Protein AF-A0A0P6XSU0-F1 (afdb_monomer_lite)

Foldseek 3Di:
DFWEWEKEFEQEQFKWQWKWQLPDDPPTDIDTPGIAGHGGMGGIDTHHLDDPRRQWIWIATPVGDIDTDDDDPDPDPPDSPDGRAYKYWYWYADVNHTDTDIDGDD

Secondary structure (DSSP, 8-state):
---EEEEEEE-SSS-EEEEEES-SSTT---EEEEEE-TT-BPPPEEE-S--GGGG-EEEEETTS-EEE-----SS-TTS--S-SEEEEEEEEEETTEEEEEEEEE-

Sequence (106 aa):
MDKVHIRIRNDSDIDIENFWLGAGGVGQETTPYGAISSGHITEYQAHAPVLANYRKMNFVTVDGKQYLDVIYPEKYVGTPELAPGYYTFSYALVNDKPVLTLTKDK

Structure (mmCIF, N/CA/C/O backbone):
data_AF-A0A0P6XSU0-F1
#
_entry.id   AF-A0A0P6XSU0-F1
#
loop_
_atom_site.group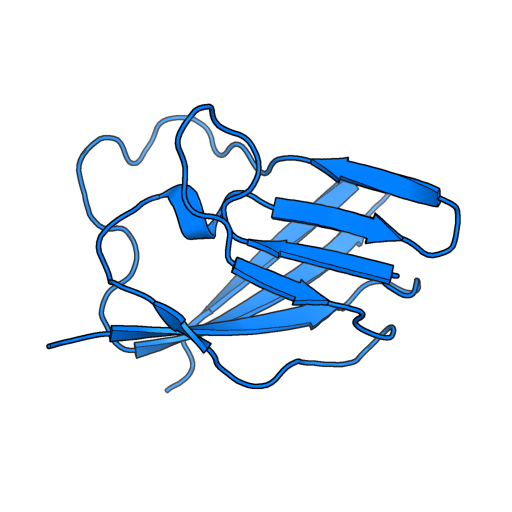_PDB
_atom_site.id
_atom_site.type_symbol
_atom_site.label_atom_id
_atom_site.label_alt_id
_atom_site.label_comp_id
_atom_site.label_asym_id
_atom_site.label_entity_id
_atom_site.label_seq_id
_atom_site.pdbx_PDB_ins_code
_atom_site.Cartn_x
_atom_site.Cartn_y
_atom_site.Cartn_z
_atom_site.occupancy
_atom_site.B_iso_or_equiv
_atom_site.auth_seq_id
_atom_site.auth_comp_id
_atom_site.auth_asym_id
_atom_site.auth_atom_id
_atom_site.pdbx_PDB_model_num
ATOM 1 N N . MET A 1 1 ? 11.869 3.380 -20.689 1.00 54.53 1 MET A N 1
ATOM 2 C CA . MET A 1 1 ? 12.427 2.875 -19.418 1.00 54.53 1 MET A CA 1
ATOM 3 C C . MET A 1 1 ? 11.365 2.022 -18.785 1.00 54.53 1 MET A C 1
ATOM 5 O O . MET A 1 1 ? 10.238 2.493 -18.680 1.00 54.53 1 MET A O 1
ATOM 9 N N . ASP A 1 2 ? 11.716 0.810 -18.391 1.00 80.12 2 ASP A N 1
ATOM 10 C CA . ASP A 1 2 ? 10.748 -0.104 -17.813 1.00 80.12 2 ASP A CA 1
ATOM 11 C C . ASP A 1 2 ? 10.410 0.338 -16.380 1.00 80.12 2 ASP A C 1
ATOM 13 O O . ASP A 1 2 ? 11.302 0.666 -15.593 1.00 80.12 2 ASP A O 1
ATOM 17 N N . LYS A 1 3 ? 9.117 0.453 -16.069 1.00 85.69 3 LYS A N 1
ATOM 18 C CA . LYS A 1 3 ? 8.599 1.014 -14.812 1.00 85.69 3 LYS A CA 1
ATOM 19 C C . LYS A 1 3 ? 7.833 -0.045 -14.029 1.00 85.69 3 LYS A C 1
ATOM 21 O O . LYS A 1 3 ? 7.274 -0.978 -14.604 1.00 85.69 3 LYS A O 1
ATOM 26 N N . VAL A 1 4 ? 7.790 0.138 -12.715 1.00 87.31 4 VAL A N 1
ATOM 27 C CA . VAL A 1 4 ? 6.901 -0.608 -11.823 1.00 87.31 4 VAL A CA 1
ATOM 28 C C . VAL A 1 4 ? 5.727 0.305 -11.501 1.00 87.31 4 VAL A C 1
ATOM 30 O O . VAL A 1 4 ? 5.915 1.399 -10.980 1.00 87.31 4 VAL A O 1
ATOM 33 N N . HIS A 1 5 ? 4.520 -0.114 -11.840 1.00 91.12 5 HIS A N 1
ATOM 34 C CA . HIS A 1 5 ? 3.292 0.614 -11.562 1.00 91.12 5 HIS A CA 1
ATOM 35 C C . HIS A 1 5 ? 2.663 0.022 -10.309 1.00 91.12 5 HIS A C 1
ATOM 37 O O . HIS A 1 5 ? 2.308 -1.152 -10.299 1.00 91.12 5 HIS A O 1
ATOM 43 N N . ILE A 1 6 ? 2.546 0.816 -9.250 1.00 90.50 6 ILE A N 1
ATOM 44 C CA . ILE A 1 6 ? 2.055 0.355 -7.948 1.00 90.50 6 ILE A CA 1
ATOM 45 C C . ILE A 1 6 ? 0.764 1.089 -7.618 1.00 90.50 6 ILE A C 1
ATOM 47 O O . ILE A 1 6 ? 0.674 2.299 -7.805 1.00 90.50 6 ILE A O 1
ATOM 51 N N . ARG A 1 7 ? -0.222 0.352 -7.113 1.00 94.06 7 ARG A N 1
ATOM 52 C CA . ARG A 1 7 ? -1.401 0.895 -6.435 1.00 94.06 7 ARG A CA 1
ATOM 53 C C . ARG A 1 7 ? -1.579 0.233 -5.079 1.00 94.06 7 ARG A C 1
ATOM 55 O O . ARG A 1 7 ? -1.138 -0.902 -4.874 1.00 94.06 7 ARG A O 1
ATOM 62 N N . ILE A 1 8 ? -2.239 0.939 -4.173 1.00 93.94 8 ILE A N 1
ATOM 63 C CA . ILE A 1 8 ? -2.458 0.505 -2.797 1.00 93.94 8 ILE A CA 1
ATOM 64 C C . ILE A 1 8 ? -3.929 0.149 -2.629 1.00 93.94 8 ILE A C 1
ATOM 66 O O . ILE A 1 8 ? -4.798 0.921 -3.026 1.00 93.94 8 ILE A O 1
ATOM 70 N N . ARG A 1 9 ? -4.212 -1.013 -2.045 1.00 95.94 9 ARG A N 1
ATOM 71 C CA . ARG A 1 9 ? -5.557 -1.431 -1.648 1.00 95.94 9 ARG A CA 1
ATOM 72 C C . ARG A 1 9 ? -5.630 -1.504 -0.128 1.00 95.94 9 ARG A C 1
ATOM 74 O O . ARG A 1 9 ? -4.799 -2.166 0.490 1.00 95.94 9 ARG A O 1
ATOM 81 N N . ASN A 1 10 ? -6.615 -0.834 0.458 1.00 96.69 10 ASN A N 1
ATOM 82 C CA . ASN A 1 10 ? -6.914 -0.934 1.879 1.00 96.69 10 ASN A CA 1
ATOM 83 C C . ASN A 1 10 ? -7.935 -2.059 2.097 1.00 96.69 10 ASN A C 1
ATOM 85 O O . ASN A 1 10 ? -9.131 -1.869 1.906 1.00 96.69 10 ASN A O 1
ATOM 89 N N . ASP A 1 11 ? -7.447 -3.237 2.470 1.00 95.25 11 ASP A N 1
ATOM 90 C CA . ASP A 1 11 ? -8.248 -4.411 2.834 1.00 95.25 11 ASP A CA 1
ATOM 91 C C . ASP A 1 11 ? -8.528 -4.482 4.346 1.00 95.25 11 ASP A C 1
ATOM 93 O O . ASP A 1 11 ? -9.020 -5.496 4.837 1.00 95.25 11 ASP A O 1
ATOM 97 N N . SER A 1 12 ? -8.194 -3.435 5.106 1.00 92.81 12 SER A N 1
ATOM 98 C CA . SER A 1 12 ? -8.575 -3.324 6.514 1.00 92.81 12 SER A CA 1
ATOM 99 C C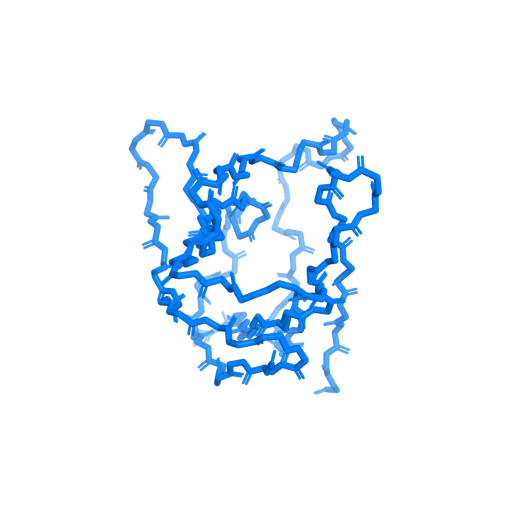 . SER A 1 12 ? -9.971 -2.717 6.671 1.00 92.81 12 SER A C 1
ATOM 101 O O . SER A 1 12 ? -10.451 -2.000 5.793 1.00 92.81 12 SER A O 1
ATOM 103 N N . ASP A 1 13 ? -10.596 -2.953 7.824 1.00 95.12 13 ASP A N 1
ATOM 104 C CA . ASP A 1 13 ? -11.909 -2.390 8.180 1.00 95.12 13 ASP A CA 1
ATOM 105 C C . ASP A 1 13 ? -11.828 -0.935 8.690 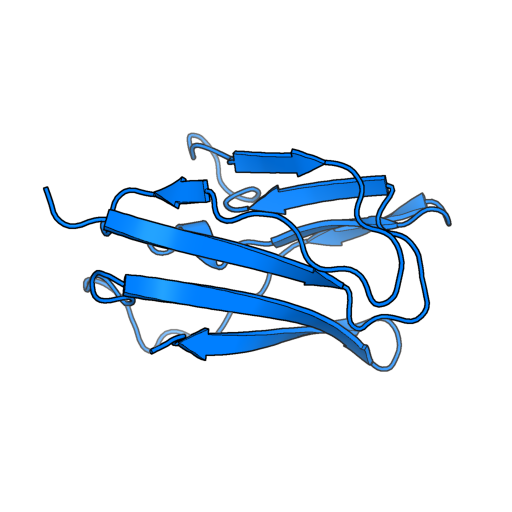1.00 95.12 13 ASP A C 1
ATOM 107 O O . ASP A 1 13 ? -12.805 -0.398 9.210 1.00 95.12 13 ASP A O 1
ATOM 111 N N . ILE A 1 14 ? -10.660 -0.290 8.581 1.00 95.62 14 ILE A N 1
ATOM 112 C CA . ILE A 1 14 ? -10.418 1.078 9.045 1.00 95.62 14 ILE A CA 1
ATOM 113 C C . ILE A 1 14 ? -9.895 1.954 7.909 1.00 95.62 14 ILE A C 1
ATOM 115 O O . ILE A 1 14 ? -9.117 1.518 7.059 1.00 95.62 14 ILE A O 1
ATOM 119 N N . ASP A 1 15 ? -10.314 3.214 7.899 1.00 97.38 15 ASP A N 1
ATOM 120 C CA . ASP A 1 15 ? -9.813 4.194 6.945 1.00 97.38 15 ASP A CA 1
ATOM 121 C C . ASP A 1 15 ? -8.352 4.553 7.240 1.00 97.38 15 ASP A C 1
ATOM 123 O O . ASP A 1 15 ? -7.940 4.748 8.390 1.00 97.38 15 ASP A O 1
ATOM 127 N N . ILE A 1 16 ? -7.574 4.684 6.169 1.00 96.25 16 ILE A N 1
ATOM 128 C CA . ILE A 1 16 ? -6.216 5.215 6.209 1.00 96.25 16 ILE A CA 1
ATOM 129 C C . ILE A 1 16 ? -6.304 6.712 5.926 1.00 96.25 16 ILE A C 1
ATOM 131 O O . ILE A 1 16 ? -6.767 7.119 4.863 1.00 96.25 16 ILE A O 1
ATOM 135 N N . GLU A 1 17 ? -5.842 7.531 6.864 1.00 96.19 17 GLU A N 1
ATOM 136 C CA . GLU A 1 17 ? -5.795 8.985 6.720 1.00 96.19 17 GLU A CA 1
ATOM 137 C C . GLU A 1 17 ? -4.620 9.410 5.833 1.00 96.19 17 GLU A C 1
ATOM 139 O O . GLU A 1 17 ? -4.756 10.285 4.982 1.00 96.19 17 GLU A O 1
ATOM 144 N N . ASN A 1 18 ? -3.464 8.761 5.998 1.00 92.75 18 ASN A N 1
ATOM 145 C CA . ASN A 1 18 ? -2.288 9.028 5.183 1.00 92.75 18 ASN A CA 1
ATOM 146 C C . ASN A 1 18 ? -1.478 7.758 4.937 1.00 92.75 18 ASN A C 1
ATOM 148 O O . ASN A 1 18 ? -1.111 7.069 5.886 1.00 92.75 18 ASN A O 1
ATOM 152 N N . PHE A 1 19 ? -1.140 7.499 3.674 1.00 91.69 19 PHE A N 1
ATOM 153 C CA . PHE A 1 19 ? -0.265 6.407 3.263 1.00 91.69 19 PHE A CA 1
ATOM 154 C C . PHE A 1 19 ? 0.977 6.928 2.530 1.00 91.69 19 PHE A C 1
ATOM 156 O O . PHE A 1 19 ? 0.872 7.697 1.567 1.00 91.69 19 PHE A O 1
ATOM 163 N N . TRP A 1 20 ? 2.150 6.430 2.926 1.00 88.50 20 TRP A N 1
ATOM 164 C CA . TRP A 1 20 ? 3.424 6.652 2.248 1.00 88.50 20 TRP A CA 1
ATOM 165 C C . TRP A 1 20 ? 4.140 5.334 1.963 1.00 88.50 20 TRP A C 1
ATOM 167 O O . TRP A 1 20 ? 4.440 4.546 2.863 1.00 88.50 20 TRP A O 1
ATOM 177 N N . LEU A 1 21 ? 4.485 5.142 0.693 1.00 85.25 21 LEU A N 1
ATOM 178 C CA . LEU A 1 21 ? 5.329 4.050 0.225 1.00 85.25 21 LEU A CA 1
ATOM 179 C C . LEU A 1 21 ? 6.800 4.474 0.319 1.00 85.25 21 LEU A C 1
ATOM 181 O O . LEU A 1 21 ? 7.132 5.599 -0.050 1.00 85.25 21 LEU A O 1
ATOM 185 N N . GLY A 1 22 ? 7.696 3.613 0.799 1.00 76.94 22 GLY A N 1
ATOM 186 C CA . GLY A 1 22 ? 9.124 3.954 0.913 1.00 76.94 22 GLY A CA 1
ATOM 187 C C . GLY A 1 22 ? 9.537 4.688 2.181 1.00 76.94 22 GLY A C 1
ATOM 188 O O . GLY A 1 22 ? 10.728 4.909 2.389 1.00 76.94 22 GLY A O 1
ATOM 189 N N . ALA A 1 23 ? 8.595 5.034 3.058 1.00 67.12 23 ALA A N 1
ATOM 190 C CA . ALA A 1 23 ? 8.888 5.756 4.291 1.00 67.12 23 ALA A CA 1
ATOM 191 C C . ALA A 1 23 ? 9.434 4.822 5.385 1.00 67.12 23 ALA A C 1
ATOM 193 O O . ALA A 1 23 ? 8.826 3.804 5.697 1.00 67.12 23 ALA A O 1
ATOM 194 N N . GLY A 1 24 ? 10.586 5.179 5.971 1.00 54.41 24 GLY A N 1
ATOM 195 C CA . GLY A 1 24 ? 11.227 4.410 7.052 1.00 54.41 24 GLY A CA 1
ATOM 196 C C . GLY A 1 24 ? 12.751 4.258 6.942 1.00 54.41 24 GLY A C 1
ATOM 197 O O . GLY A 1 24 ? 13.315 3.296 7.455 1.00 54.41 24 GLY A O 1
ATOM 198 N N . GLY A 1 25 ? 13.456 5.136 6.220 1.00 50.09 25 GLY A N 1
ATOM 199 C CA . GLY A 1 25 ? 14.924 5.168 6.184 1.00 50.09 25 GLY A CA 1
ATOM 200 C C . GLY A 1 25 ? 15.456 6.580 5.943 1.00 50.09 25 GLY A C 1
ATOM 201 O O . GLY A 1 25 ? 14.828 7.363 5.234 1.00 50.09 25 GLY A O 1
ATOM 202 N N . VAL A 1 26 ? 16.606 6.913 6.535 1.00 44.16 26 VAL A N 1
ATOM 203 C CA . VAL A 1 26 ? 17.276 8.209 6.330 1.00 44.16 26 VAL A CA 1
ATOM 204 C C . VAL A 1 26 ? 17.668 8.354 4.854 1.00 44.16 26 VAL A C 1
ATOM 206 O O . VAL A 1 26 ? 18.319 7.470 4.303 1.00 44.16 26 VAL A O 1
ATOM 209 N N . GLY A 1 27 ? 17.268 9.461 4.217 1.00 52.06 27 GLY A N 1
ATOM 210 C CA . GLY A 1 27 ? 17.637 9.792 2.833 1.00 52.06 27 GLY A CA 1
ATOM 211 C C . GLY A 1 27 ? 16.858 9.059 1.731 1.00 52.06 27 GLY A C 1
ATOM 212 O O . GLY A 1 27 ? 17.304 9.068 0.588 1.00 52.06 27 GLY A O 1
ATOM 213 N N . GLN A 1 28 ? 15.729 8.411 2.045 1.00 57.22 28 GLN A N 1
ATOM 214 C CA . GLN A 1 28 ? 14.934 7.663 1.061 1.00 57.22 28 GLN A CA 1
ATOM 215 C C . GLN A 1 28 ? 13.756 8.486 0.521 1.00 57.22 28 GLN A C 1
ATOM 217 O O . GLN A 1 28 ? 13.032 9.118 1.290 1.00 57.22 28 GLN A O 1
ATOM 222 N N . GLU A 1 29 ? 13.555 8.453 -0.801 1.00 66.50 29 GLU A N 1
ATOM 223 C CA . GLU A 1 29 ? 12.364 9.016 -1.445 1.00 66.50 29 GLU A CA 1
ATOM 224 C C . GLU A 1 29 ? 11.115 8.250 -0.994 1.00 66.50 29 GLU A C 1
ATOM 226 O O . GLU A 1 29 ? 11.068 7.018 -1.055 1.00 66.50 29 GLU A O 1
ATOM 231 N N . THR A 1 30 ? 10.108 8.992 -0.539 1.00 78.44 30 THR A N 1
ATOM 232 C CA . THR A 1 30 ? 8.797 8.460 -0.170 1.00 78.44 30 THR A CA 1
ATOM 233 C C . THR A 1 30 ? 7.774 8.890 -1.208 1.00 78.44 30 THR A C 1
ATOM 235 O O . THR A 1 30 ? 7.841 9.996 -1.747 1.00 78.44 30 THR A O 1
ATOM 238 N N . THR A 1 31 ? 6.814 8.019 -1.503 1.00 85.50 31 THR A N 1
ATOM 239 C CA . THR A 1 31 ? 5.713 8.349 -2.407 1.00 85.50 31 THR A CA 1
ATOM 240 C C . THR A 1 31 ? 4.405 8.422 -1.632 1.00 85.50 31 THR A C 1
ATOM 242 O O . THR A 1 31 ? 3.978 7.403 -1.077 1.00 85.50 31 THR A O 1
ATOM 245 N N . PRO A 1 32 ? 3.755 9.598 -1.575 1.00 89.62 32 PRO A N 1
ATOM 246 C CA . PRO A 1 32 ? 2.455 9.729 -0.941 1.00 89.62 32 PRO A CA 1
ATOM 247 C C . PRO A 1 32 ? 1.354 9.125 -1.824 1.00 89.62 32 PRO A C 1
ATOM 249 O O . PRO A 1 32 ? 1.258 9.413 -3.018 1.00 89.62 32 PRO A O 1
ATOM 252 N N . TYR A 1 33 ? 0.489 8.326 -1.205 1.00 91.75 33 TYR A N 1
ATOM 253 C CA . TYR A 1 33 ? -0.794 7.899 -1.775 1.00 91.75 33 TYR A CA 1
ATOM 254 C C . TYR A 1 33 ? -1.983 8.609 -1.114 1.00 91.75 33 TYR A C 1
ATOM 256 O O . TYR A 1 33 ? -3.071 8.613 -1.680 1.00 91.75 33 TYR A O 1
ATOM 264 N N . GLY A 1 34 ? -1.763 9.265 0.031 1.00 92.06 34 GLY A N 1
ATOM 265 C CA . GLY A 1 34 ? -2.789 10.035 0.733 1.00 92.06 34 GLY A CA 1
ATOM 266 C C . GLY A 1 34 ? -3.785 9.147 1.475 1.00 92.06 34 GLY A C 1
ATOM 267 O O . GLY A 1 34 ? -3.420 8.064 1.939 1.00 92.06 34 GLY A O 1
ATOM 268 N N . ALA A 1 35 ? -5.015 9.637 1.610 1.00 95.81 35 ALA A N 1
ATOM 269 C CA . ALA A 1 35 ? -6.093 8.928 2.284 1.00 95.81 35 ALA A CA 1
ATOM 270 C C . ALA A 1 35 ? -6.646 7.785 1.420 1.00 95.81 35 ALA A C 1
ATOM 272 O O . ALA A 1 35 ? -6.800 7.928 0.205 1.00 95.81 35 ALA A O 1
ATOM 273 N N . ILE A 1 36 ? -6.968 6.658 2.054 1.00 97.31 36 ILE A N 1
ATOM 274 C CA . ILE A 1 36 ? -7.517 5.467 1.399 1.00 97.31 36 ILE A CA 1
ATOM 275 C C . ILE A 1 36 ? -8.613 4.884 2.292 1.00 97.31 36 ILE A C 1
ATOM 277 O O . ILE A 1 36 ? -8.331 4.295 3.339 1.00 97.31 36 ILE A O 1
ATOM 281 N N . SER A 1 37 ? -9.869 5.025 1.872 1.00 98.06 37 SER A N 1
ATOM 282 C CA . SER A 1 37 ? -11.006 4.441 2.587 1.00 98.06 37 SER A CA 1
ATOM 283 C C . SER A 1 37 ? -10.910 2.917 2.670 1.00 98.06 37 SER A C 1
ATOM 285 O O . SER A 1 37 ? -10.339 2.267 1.790 1.00 98.06 37 SER A O 1
ATOM 287 N N . SER A 1 38 ? -11.500 2.336 3.710 1.00 97.00 38 SER A N 1
ATOM 288 C CA . SER A 1 38 ? -11.652 0.888 3.844 1.00 97.00 38 SER A CA 1
ATOM 289 C C . SER A 1 38 ? -12.297 0.289 2.585 1.00 97.00 38 SER A C 1
ATOM 291 O O . SER A 1 38 ? -13.213 0.864 1.982 1.00 97.00 38 SER A O 1
ATOM 293 N N . GLY A 1 39 ? -11.752 -0.835 2.119 1.00 96.88 39 GLY A N 1
ATOM 294 C CA . GLY A 1 39 ? -12.179 -1.538 0.910 1.00 96.88 39 GLY A CA 1
ATOM 295 C C . GLY A 1 39 ? -11.806 -0.862 -0.416 1.00 96.88 39 GLY A C 1
ATOM 296 O O . GLY A 1 39 ? -12.108 -1.419 -1.474 1.00 96.88 39 GLY A O 1
ATOM 297 N N . HIS A 1 40 ? -11.163 0.312 -0.401 1.00 97.94 40 HIS A N 1
ATOM 298 C CA . HIS A 1 40 ? -10.823 1.052 -1.617 1.00 97.94 40 HIS A CA 1
ATOM 299 C C . HIS A 1 40 ? -9.410 0.758 -2.122 1.00 97.94 40 HIS A C 1
ATOM 301 O O . HIS A 1 40 ? -8.521 0.307 -1.396 1.00 97.94 40 HIS A O 1
ATOM 307 N N . ILE A 1 41 ? -9.213 1.037 -3.410 1.00 97.38 41 ILE A N 1
ATOM 308 C CA . ILE A 1 41 ? -7.944 0.898 -4.116 1.00 97.38 41 ILE A CA 1
ATOM 309 C C . ILE A 1 41 ? -7.595 2.213 -4.807 1.00 97.38 41 ILE A C 1
ATOM 311 O O . ILE A 1 41 ? -8.470 2.880 -5.357 1.00 97.38 41 ILE A O 1
ATOM 315 N N . THR A 1 42 ? -6.324 2.597 -4.765 1.00 97.31 42 THR A N 1
ATOM 316 C CA . THR A 1 42 ? -5.840 3.810 -5.426 1.00 97.31 42 THR A CA 1
ATOM 317 C C . THR A 1 42 ? -5.624 3.589 -6.921 1.00 97.31 42 THR A C 1
ATOM 319 O O . THR A 1 42 ? -5.551 2.459 -7.412 1.00 97.31 42 THR A O 1
ATOM 322 N N . GLU A 1 43 ? -5.404 4.687 -7.637 1.00 96.62 43 GLU A N 1
ATOM 323 C CA . GLU A 1 43 ? -4.812 4.644 -8.971 1.00 96.62 43 GLU A CA 1
ATOM 324 C C . GLU A 1 43 ? -3.356 4.157 -8.927 1.00 96.62 43 GLU A C 1
ATOM 326 O O . GLU A 1 43 ? -2.687 4.202 -7.885 1.00 96.62 43 GLU A O 1
ATOM 331 N N . TYR A 1 44 ? -2.858 3.699 -10.078 1.00 94.75 44 TYR A N 1
ATOM 332 C CA . TYR A 1 44 ? -1.451 3.346 -10.233 1.00 94.75 44 TYR A CA 1
ATOM 333 C C . TYR A 1 44 ? -0.561 4.587 -10.257 1.00 94.75 44 TYR A C 1
ATOM 335 O O . TYR A 1 44 ? -0.818 5.546 -10.983 1.00 94.75 44 TYR A O 1
ATOM 343 N N . GLN A 1 45 ? 0.571 4.501 -9.569 1.00 91.81 45 GLN A N 1
ATOM 344 C CA . GLN A 1 45 ? 1.678 5.439 -9.693 1.00 91.81 45 GLN A CA 1
ATOM 345 C C . GLN A 1 45 ? 2.910 4.722 -10.250 1.00 91.81 45 GLN A C 1
ATOM 347 O O . GLN A 1 45 ? 3.149 3.553 -9.947 1.00 91.81 45 GLN A O 1
ATOM 352 N N . ALA A 1 46 ? 3.679 5.403 -11.101 1.00 89.38 46 ALA A N 1
ATOM 353 C CA . ALA A 1 46 ? 4.853 4.831 -11.750 1.00 89.38 46 ALA A CA 1
ATOM 354 C C . ALA A 1 46 ? 6.119 5.064 -10.919 1.00 89.38 46 ALA A C 1
ATOM 356 O O . ALA A 1 46 ? 6.488 6.197 -10.621 1.00 89.38 46 ALA A O 1
ATOM 357 N N . HIS A 1 47 ? 6.838 3.983 -10.649 1.00 83.81 47 HIS A N 1
ATOM 358 C CA . HIS A 1 47 ? 8.059 3.950 -9.857 1.00 83.81 47 HIS A CA 1
ATOM 359 C C . HIS A 1 47 ? 9.221 3.441 -10.700 1.00 83.81 47 HIS A C 1
ATOM 361 O O . HIS A 1 47 ? 9.051 2.693 -11.670 1.00 83.81 47 HIS A O 1
ATOM 367 N N . ALA A 1 48 ? 10.434 3.859 -10.348 1.00 78.88 48 ALA A N 1
ATOM 368 C CA . ALA A 1 48 ? 11.626 3.226 -10.897 1.00 78.88 48 ALA A CA 1
ATOM 369 C C . ALA A 1 48 ? 11.672 1.743 -10.445 1.00 78.88 48 ALA A C 1
ATOM 371 O O . ALA A 1 48 ? 11.115 1.419 -9.410 1.00 78.88 48 ALA A O 1
ATOM 372 N N . PRO A 1 49 ? 12.294 0.812 -11.178 1.00 69.88 49 PRO A N 1
ATOM 373 C CA . PRO A 1 49 ? 12.387 -0.595 -10.759 1.00 69.88 49 PRO A CA 1
ATOM 374 C C . PRO A 1 49 ? 13.529 -0.864 -9.756 1.00 69.88 49 PRO A C 1
ATOM 376 O O . PRO A 1 49 ? 13.998 -1.991 -9.642 1.00 69.88 49 PRO A O 1
ATOM 379 N N . VAL A 1 50 ? 14.055 0.163 -9.078 1.00 64.31 50 VAL A N 1
ATOM 380 C CA . VAL A 1 50 ? 15.457 0.145 -8.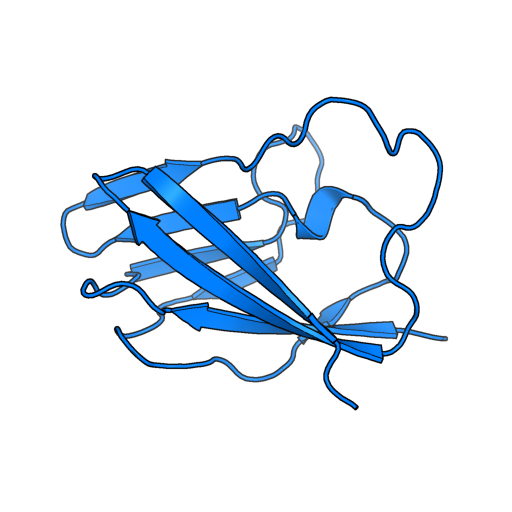615 1.00 64.31 50 VAL A CA 1
ATOM 381 C C . VAL A 1 50 ? 15.623 -0.112 -7.113 1.00 64.31 50 VAL A C 1
ATOM 383 O O . VAL A 1 50 ? 16.741 -0.385 -6.691 1.00 64.31 50 VAL A O 1
ATOM 386 N N . LEU A 1 51 ? 14.584 -0.056 -6.270 1.00 57.03 51 LEU A N 1
ATOM 387 C CA . LEU A 1 51 ? 14.815 -0.056 -4.816 1.00 57.03 51 LEU A CA 1
ATOM 388 C C . LEU A 1 51 ? 13.807 -0.876 -4.005 1.00 57.03 51 LEU A C 1
ATOM 390 O O . LEU A 1 51 ? 12.599 -0.719 -4.129 1.00 57.03 51 LEU A O 1
ATOM 394 N N . ALA A 1 52 ? 14.328 -1.657 -3.053 1.00 56.12 52 ALA A N 1
ATOM 395 C CA . ALA A 1 52 ? 13.592 -2.352 -1.988 1.00 56.12 52 ALA A CA 1
ATOM 396 C C . ALA A 1 52 ? 12.648 -1.441 -1.163 1.00 56.12 52 ALA A C 1
ATOM 398 O O . ALA A 1 52 ? 11.829 -1.921 -0.380 1.00 56.12 52 ALA A O 1
ATOM 399 N N . ASN A 1 53 ? 12.740 -0.123 -1.359 1.00 62.53 53 ASN A N 1
ATOM 400 C CA . ASN A 1 53 ? 11.970 0.899 -0.666 1.00 62.53 53 ASN A CA 1
ATOM 401 C C . ASN A 1 53 ? 10.461 0.760 -0.899 1.00 62.53 53 ASN A C 1
ATOM 403 O O . ASN A 1 53 ? 9.715 1.031 0.031 1.00 62.53 53 ASN A O 1
ATOM 407 N N . TYR A 1 54 ? 9.981 0.256 -2.049 1.00 64.19 54 TYR A N 1
ATOM 408 C CA . TYR A 1 54 ? 8.529 0.107 -2.271 1.00 64.19 54 TYR A CA 1
ATOM 409 C C . TYR A 1 54 ? 7.837 -0.774 -1.220 1.00 64.19 54 TYR A C 1
ATOM 411 O O . TYR A 1 54 ? 6.624 -0.749 -1.114 1.00 64.19 54 TYR A O 1
ATOM 419 N N . ARG A 1 55 ? 8.574 -1.575 -0.444 1.00 65.19 55 ARG A N 1
ATOM 420 C CA . ARG A 1 55 ? 7.996 -2.456 0.581 1.00 65.19 55 ARG A CA 1
ATOM 421 C C . ARG A 1 55 ? 7.952 -1.842 1.968 1.00 65.19 55 ARG A C 1
ATOM 423 O O . ARG A 1 55 ? 7.275 -2.381 2.839 1.00 65.19 55 ARG A O 1
ATOM 430 N N . LYS A 1 56 ? 8.631 -0.712 2.172 1.00 75.06 56 LYS A N 1
ATOM 431 C CA . LYS A 1 56 ? 8.463 0.056 3.398 1.00 75.06 56 LYS A CA 1
ATOM 432 C C . LYS A 1 56 ? 7.108 0.730 3.359 1.00 75.06 56 LYS A C 1
ATOM 434 O O . LYS A 1 56 ? 6.770 1.447 2.418 1.00 75.06 56 LYS A O 1
ATOM 439 N N . MET A 1 57 ? 6.352 0.465 4.400 1.00 78.50 57 MET A N 1
ATOM 440 C CA . MET A 1 57 ? 5.009 0.956 4.590 1.00 78.50 57 MET A CA 1
ATOM 441 C C . MET A 1 57 ? 5.032 1.924 5.761 1.00 78.50 57 MET A C 1
ATOM 443 O O . MET A 1 57 ? 5.593 1.626 6.814 1.00 78.50 57 MET A O 1
ATOM 447 N N . ASN A 1 58 ? 4.396 3.068 5.567 1.00 87.12 58 ASN A N 1
ATOM 448 C CA . ASN A 1 58 ? 4.038 3.977 6.636 1.00 87.12 58 ASN A CA 1
ATOM 449 C C . ASN A 1 58 ? 2.604 4.413 6.384 1.00 87.12 58 ASN A C 1
ATOM 451 O O . ASN A 1 58 ? 2.341 5.052 5.364 1.00 87.12 58 ASN A O 1
ATOM 455 N N . PHE A 1 59 ? 1.690 4.073 7.282 1.00 89.69 59 PHE A N 1
ATOM 456 C CA . PHE A 1 59 ? 0.351 4.629 7.217 1.00 89.69 59 PHE A CA 1
ATOM 457 C C . PHE A 1 59 ? -0.201 4.980 8.587 1.00 89.69 59 PHE A C 1
ATOM 459 O O . PHE A 1 59 ? 0.120 4.346 9.590 1.00 89.69 59 PHE A O 1
ATOM 466 N N . VAL A 1 60 ? -1.029 6.017 8.603 1.00 93.31 60 VAL A N 1
ATOM 467 C CA . VAL A 1 60 ? -1.766 6.488 9.773 1.00 93.31 60 VAL A CA 1
ATOM 468 C C . VAL A 1 60 ? -3.239 6.219 9.521 1.00 93.31 60 VAL A C 1
ATOM 470 O O . VAL A 1 60 ? -3.759 6.582 8.465 1.00 93.31 60 VAL A O 1
ATOM 473 N N . THR A 1 61 ? -3.895 5.551 10.459 1.00 95.00 61 THR A N 1
ATOM 474 C CA . THR A 1 61 ? -5.335 5.282 10.428 1.00 95.00 61 THR A CA 1
ATOM 475 C C . THR A 1 61 ? -6.112 6.396 11.113 1.00 95.00 61 THR A C 1
ATOM 477 O O . THR A 1 61 ? -5.569 7.136 11.931 1.00 95.00 61 THR A O 1
ATOM 480 N N . VAL A 1 62 ? -7.405 6.505 10.807 1.00 95.75 62 VAL A N 1
ATOM 481 C CA . VAL A 1 62 ? -8.280 7.563 11.354 1.00 95.75 62 VAL A CA 1
ATOM 482 C C . VAL A 1 62 ? -8.458 7.530 12.881 1.00 95.75 62 VAL A C 1
ATOM 484 O O . VAL A 1 62 ? -8.898 8.516 13.464 1.00 95.75 62 VAL A O 1
ATOM 487 N N . ASP A 1 63 ? -8.111 6.427 13.549 1.00 94.19 63 ASP A N 1
ATOM 488 C CA . ASP A 1 63 ? -8.056 6.322 15.016 1.00 94.19 63 ASP A CA 1
ATOM 489 C C . ASP A 1 63 ? -6.715 6.808 15.611 1.00 94.19 63 ASP A C 1
ATOM 491 O O . ASP A 1 63 ? -6.485 6.690 16.816 1.00 94.19 63 ASP A O 1
ATOM 495 N N . GLY A 1 64 ? -5.827 7.363 14.781 1.00 92.69 64 GLY A N 1
ATOM 496 C CA . GLY A 1 64 ? -4.544 7.936 15.180 1.00 92.69 64 GLY A CA 1
ATOM 497 C C . GLY A 1 64 ? -3.421 6.915 15.369 1.00 92.69 64 GLY A C 1
ATOM 498 O O . GLY A 1 64 ? -2.334 7.291 15.816 1.00 92.69 64 GLY A O 1
ATOM 499 N N . LYS A 1 65 ? -3.637 5.633 15.042 1.00 93.06 65 LYS A N 1
ATOM 500 C CA . LYS A 1 65 ? -2.563 4.634 15.076 1.00 93.06 65 LYS A CA 1
ATOM 501 C C . LYS A 1 65 ? -1.661 4.794 13.858 1.00 93.06 65 LYS A C 1
ATOM 503 O O . LYS A 1 65 ? -2.118 4.959 12.730 1.00 93.06 65 LYS A O 1
ATOM 508 N N . GLN A 1 66 ? -0.356 4.708 14.093 1.00 91.25 66 GLN A N 1
ATOM 509 C CA . GLN A 1 66 ? 0.642 4.711 13.035 1.00 91.25 66 GLN A CA 1
ATOM 510 C C . GLN A 1 66 ? 1.262 3.326 12.894 1.00 91.25 66 GLN A C 1
ATOM 512 O O . GLN A 1 66 ? 1.761 2.745 13.859 1.00 91.25 66 GLN A O 1
ATOM 517 N N . TYR A 1 67 ? 1.270 2.835 11.664 1.00 87.31 67 TYR A N 1
ATOM 518 C CA . TYR A 1 67 ? 1.850 1.565 11.278 1.00 87.31 67 TYR A CA 1
ATOM 519 C C . TYR A 1 67 ? 3.078 1.830 10.425 1.00 87.31 67 TYR A C 1
ATOM 521 O O . TYR A 1 67 ? 3.000 2.453 9.366 1.00 87.31 67 TYR A O 1
ATOM 529 N N . LEU A 1 68 ? 4.217 1.358 10.914 1.00 83.31 68 LEU A N 1
ATOM 530 C CA . LEU A 1 68 ? 5.507 1.465 10.257 1.00 83.31 68 LEU A CA 1
ATOM 531 C C . LEU A 1 68 ? 6.033 0.068 9.970 1.00 83.31 68 LEU A C 1
ATOM 533 O O . LEU A 1 68 ? 5.909 -0.825 10.803 1.00 83.31 68 LEU A O 1
ATOM 537 N N . ASP A 1 69 ? 6.716 -0.033 8.839 1.00 70.00 69 ASP A N 1
ATOM 538 C CA . ASP A 1 69 ? 7.608 -1.125 8.481 1.00 70.00 69 ASP A CA 1
ATOM 539 C C . ASP A 1 69 ? 6.931 -2.469 8.150 1.00 70.00 69 ASP A C 1
ATOM 541 O O . ASP A 1 69 ? 5.987 -2.930 8.788 1.00 70.00 69 ASP A O 1
ATOM 545 N N . VAL A 1 70 ? 7.468 -3.126 7.124 1.00 57.09 70 VAL A N 1
ATOM 546 C CA . VAL A 1 70 ? 7.289 -4.560 6.877 1.00 57.09 70 VAL A CA 1
ATOM 547 C C . VAL A 1 70 ? 8.686 -5.093 6.580 1.00 57.09 70 VAL A C 1
ATOM 549 O O . VAL A 1 70 ? 9.142 -5.103 5.436 1.00 57.09 70 VAL A O 1
ATOM 552 N N . ILE A 1 71 ? 9.389 -5.516 7.632 1.00 51.41 71 ILE A N 1
ATOM 553 C CA . ILE A 1 71 ? 10.674 -6.206 7.508 1.00 51.41 71 ILE A CA 1
ATOM 554 C C . ILE A 1 71 ? 10.390 -7.675 7.184 1.00 51.41 71 ILE A C 1
ATOM 556 O O . ILE A 1 71 ? 9.909 -8.424 8.035 1.00 51.41 71 ILE A O 1
ATOM 560 N N . TYR A 1 72 ? 10.725 -8.116 5.970 1.00 47.78 72 TYR A N 1
ATOM 561 C CA . TYR A 1 72 ? 10.965 -9.539 5.718 1.00 47.78 72 TYR A CA 1
ATOM 562 C C . TYR A 1 72 ? 12.409 -9.893 6.109 1.00 47.78 72 TYR A C 1
ATOM 564 O O . TYR A 1 72 ? 13.318 -9.107 5.830 1.00 47.78 72 TYR A O 1
ATOM 572 N N . PRO A 1 73 ? 12.659 -11.076 6.701 1.00 39.41 73 PRO A N 1
ATOM 573 C CA . PRO A 1 73 ? 14.010 -11.511 7.030 1.00 39.41 73 PRO A CA 1
ATOM 574 C C . PRO A 1 73 ? 14.824 -11.806 5.753 1.00 39.41 73 PRO A C 1
ATOM 576 O O . PRO A 1 73 ? 14.539 -12.744 5.012 1.00 39.41 73 PRO A O 1
ATOM 579 N N . GLU A 1 74 ? 15.818 -10.951 5.498 1.00 43.88 74 GLU A N 1
ATOM 580 C CA . GLU A 1 74 ? 17.153 -11.198 4.908 1.00 43.88 74 GLU A CA 1
ATOM 581 C C . GLU A 1 74 ? 17.333 -12.019 3.608 1.00 43.88 74 GLU A C 1
ATOM 583 O O . GLU A 1 74 ? 18.471 -12.291 3.233 1.00 43.88 74 GLU A O 1
ATOM 588 N N . LYS A 1 75 ? 16.297 -12.388 2.844 1.00 42.31 75 LYS A N 1
ATOM 589 C CA . LYS A 1 75 ? 16.511 -13.227 1.640 1.00 42.31 75 LYS A CA 1
ATOM 590 C C . LYS A 1 75 ? 16.894 -12.475 0.347 1.00 42.31 75 LYS A C 1
ATOM 592 O O . LYS A 1 75 ? 17.247 -13.127 -0.632 1.00 42.31 75 LYS A O 1
ATOM 597 N N . TYR A 1 76 ? 16.855 -11.138 0.307 1.00 45.31 76 TYR A N 1
ATOM 598 C CA . TYR A 1 76 ? 16.903 -10.381 -0.965 1.00 45.31 76 TYR A CA 1
ATOM 599 C C . TYR A 1 76 ? 17.902 -9.211 -1.012 1.00 45.31 76 TYR A C 1
ATOM 601 O O . TYR A 1 76 ? 17.665 -8.204 -1.680 1.00 45.31 76 TYR A O 1
ATOM 609 N N . VAL A 1 77 ? 19.049 -9.317 -0.336 1.00 45.00 77 VAL A N 1
ATOM 610 C CA . VAL A 1 77 ? 20.116 -8.306 -0.461 1.00 45.00 77 VAL A CA 1
ATOM 611 C C . VAL A 1 77 ? 20.681 -8.311 -1.894 1.00 45.00 77 VAL A C 1
ATOM 613 O O . VAL A 1 77 ? 21.232 -9.313 -2.339 1.00 45.00 77 VAL A O 1
ATOM 616 N N . GLY A 1 78 ? 20.573 -7.183 -2.613 1.00 43.09 78 GLY A N 1
ATOM 617 C CA . GLY A 1 78 ? 21.335 -6.918 -3.846 1.00 43.09 78 GLY A CA 1
ATOM 618 C C . GLY A 1 78 ? 20.646 -7.165 -5.199 1.00 43.09 78 GLY A C 1
ATOM 619 O O . GLY A 1 78 ? 21.335 -7.123 -6.215 1.00 43.09 78 GLY A O 1
ATOM 620 N N . THR A 1 79 ? 19.326 -7.387 -5.267 1.00 45.72 79 THR A N 1
ATOM 621 C CA . THR A 1 79 ? 18.596 -7.518 -6.553 1.00 45.72 79 THR A CA 1
ATOM 622 C C . THR A 1 79 ? 17.319 -6.665 -6.600 1.00 45.72 79 THR A C 1
ATOM 624 O O . THR A 1 79 ? 16.674 -6.494 -5.563 1.00 45.72 79 THR A O 1
ATOM 627 N N . PRO A 1 80 ? 16.931 -6.105 -7.769 1.00 54.66 80 PRO A N 1
ATOM 628 C CA . PRO A 1 80 ? 15.624 -5.473 -7.932 1.00 54.66 80 PRO A CA 1
ATOM 629 C C . PRO A 1 80 ? 14.537 -6.550 -7.861 1.00 54.66 80 PRO A C 1
ATOM 631 O O . PRO A 1 80 ? 14.483 -7.457 -8.688 1.00 54.66 80 PRO A O 1
ATOM 634 N N . GLU A 1 81 ? 13.690 -6.472 -6.838 1.00 65.25 81 GLU A N 1
ATOM 635 C CA . GLU A 1 81 ? 12.782 -7.571 -6.497 1.00 65.25 81 GLU A CA 1
ATOM 636 C C . GLU A 1 81 ? 11.474 -7.577 -7.306 1.00 65.25 81 GLU A C 1
ATOM 638 O O . GLU A 1 81 ? 10.774 -8.587 -7.345 1.00 65.25 81 GLU A O 1
ATOM 643 N N . LEU A 1 82 ? 11.134 -6.465 -7.970 1.00 77.69 82 LEU A N 1
ATOM 644 C CA . LEU A 1 82 ? 9.979 -6.373 -8.865 1.00 77.69 82 LEU A CA 1
ATOM 645 C C . LEU A 1 82 ? 10.445 -6.105 -10.291 1.00 77.69 82 LEU A C 1
ATOM 647 O O . LEU A 1 82 ? 11.089 -5.095 -10.573 1.00 77.69 82 LEU A O 1
ATOM 651 N N . ALA A 1 83 ? 10.078 -7.010 -11.195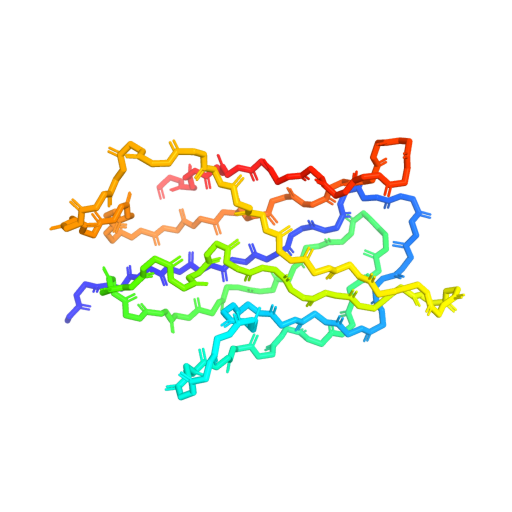 1.00 83.00 83 ALA A N 1
ATOM 652 C CA . ALA A 1 83 ? 10.175 -6.755 -12.621 1.00 83.00 83 ALA A CA 1
ATOM 653 C C . ALA A 1 83 ? 9.254 -5.582 -13.014 1.00 83.00 83 ALA A C 1
ATOM 655 O O . ALA A 1 83 ? 8.286 -5.285 -12.313 1.00 83.00 83 ALA A O 1
ATOM 656 N N . PRO A 1 84 ? 9.502 -4.934 -14.155 1.00 87.50 84 PRO A N 1
ATOM 657 C CA . PRO A 1 84 ? 8.547 -3.996 -14.723 1.00 87.50 84 PRO A CA 1
ATOM 658 C C . PRO A 1 84 ? 7.154 -4.614 -14.893 1.00 87.50 84 PRO A C 1
ATOM 660 O O . PRO A 1 84 ? 7.019 -5.784 -15.271 1.00 87.50 84 PRO A O 1
ATOM 663 N N . GLY A 1 85 ? 6.116 -3.829 -14.615 1.00 90.38 85 GLY A N 1
ATOM 664 C CA . GLY A 1 85 ? 4.729 -4.290 -14.664 1.00 90.38 85 GLY A CA 1
ATOM 665 C C . GLY A 1 85 ? 3.816 -3.559 -13.690 1.00 90.38 85 GLY A C 1
ATOM 666 O O . GLY A 1 85 ? 4.220 -2.577 -13.069 1.00 90.38 85 GLY A O 1
ATOM 667 N N . TYR A 1 86 ? 2.587 -4.053 -13.566 1.00 93.44 86 TYR A N 1
ATOM 668 C CA . TYR A 1 86 ? 1.552 -3.505 -12.697 1.00 93.44 86 TYR A CA 1
ATOM 669 C C . TYR A 1 86 ? 1.404 -4.368 -11.447 1.00 93.44 86 TYR A C 1
ATOM 671 O O . TYR A 1 86 ? 1.453 -5.594 -11.520 1.00 93.44 86 TYR A O 1
ATOM 679 N N . TYR A 1 87 ? 1.277 -3.725 -10.292 1.00 90.62 87 TYR A N 1
ATOM 680 C CA . TYR A 1 87 ? 1.256 -4.385 -8.997 1.00 90.62 87 TYR A CA 1
ATOM 681 C C . TYR A 1 87 ? 0.232 -3.748 -8.064 1.00 90.62 87 TYR A C 1
ATOM 683 O O . TYR A 1 87 ? 0.159 -2.523 -7.931 1.00 90.62 87 TYR A O 1
ATOM 691 N N . THR A 1 88 ? -0.484 -4.603 -7.340 1.00 93.00 88 THR A N 1
ATOM 692 C CA . THR A 1 88 ? -1.380 -4.218 -6.251 1.00 93.00 88 THR A CA 1
ATOM 693 C C . THR A 1 88 ? -0.763 -4.621 -4.918 1.00 93.00 88 THR A C 1
ATOM 695 O O . THR A 1 88 ? -0.443 -5.794 -4.701 1.00 93.00 88 THR A O 1
ATOM 698 N N . PHE A 1 89 ? -0.598 -3.641 -4.031 1.00 90.06 89 PHE A N 1
ATOM 699 C CA . PHE A 1 89 ? -0.170 -3.832 -2.649 1.00 90.06 89 PHE A CA 1
ATOM 700 C C . PHE A 1 89 ? -1.414 -3.756 -1.761 1.00 90.06 89 PHE A C 1
ATOM 702 O O . PHE A 1 89 ? -1.955 -2.676 -1.531 1.00 90.06 89 PHE A O 1
ATOM 709 N N . SER A 1 90 ? -1.882 -4.915 -1.307 1.00 90.50 90 SER A N 1
ATOM 710 C CA . SER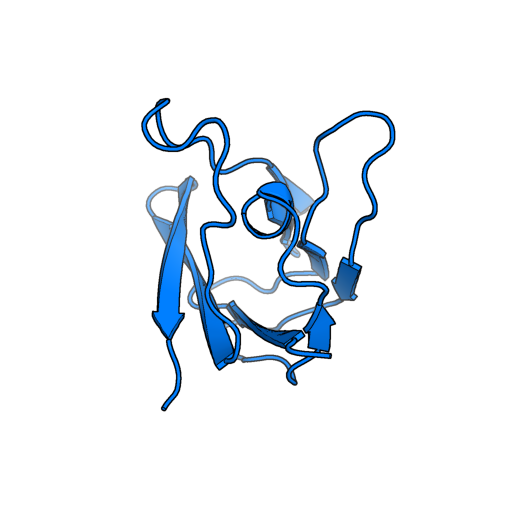 A 1 90 ? -3.046 -5.063 -0.434 1.00 90.50 90 SER A CA 1
ATOM 711 C C . SER A 1 90 ? -2.618 -5.051 1.026 1.00 90.50 90 SER A C 1
ATOM 713 O O . SER A 1 90 ? -1.849 -5.919 1.440 1.00 90.50 90 SER A O 1
ATOM 715 N N . TYR A 1 91 ? -3.127 -4.095 1.799 1.00 87.75 91 TYR A N 1
ATOM 716 C CA . TYR A 1 91 ? -2.849 -3.960 3.227 1.00 87.75 91 TYR A CA 1
ATOM 717 C C . TYR A 1 91 ? -4.080 -4.298 4.054 1.00 87.75 91 TYR A C 1
ATOM 719 O O . TYR A 1 91 ? -5.119 -3.666 3.902 1.00 87.75 91 TYR A O 1
ATOM 727 N N . ALA A 1 92 ? -3.936 -5.258 4.960 1.00 89.81 92 ALA A N 1
ATOM 728 C CA . ALA A 1 92 ? -4.938 -5.601 5.961 1.00 89.81 92 ALA A CA 1
ATOM 729 C C . ALA A 1 92 ? -4.365 -5.428 7.373 1.00 89.81 92 ALA A C 1
ATOM 731 O O . ALA A 1 92 ? -3.147 -5.445 7.565 1.00 89.81 92 ALA A O 1
ATOM 732 N N . LEU A 1 93 ? -5.244 -5.314 8.368 1.00 88.94 93 LEU A N 1
ATOM 733 C CA . LEU A 1 93 ? -4.878 -5.368 9.783 1.00 88.94 93 LEU A CA 1
ATOM 734 C C . LEU A 1 93 ? -5.380 -6.683 10.379 1.00 88.94 93 LEU A C 1
ATOM 736 O O . LEU A 1 93 ? -6.580 -6.927 10.438 1.00 88.94 93 LEU A O 1
ATOM 740 N N . VAL A 1 94 ? -4.462 -7.530 10.843 1.00 86.56 94 VAL A N 1
ATOM 741 C CA . VAL A 1 94 ? -4.788 -8.794 11.518 1.00 86.56 94 VAL A CA 1
ATOM 742 C C . VAL A 1 94 ? -4.259 -8.721 12.943 1.00 86.56 94 VAL A C 1
ATOM 744 O O . VAL A 1 94 ? -3.049 -8.732 13.153 1.00 86.56 94 VAL A O 1
ATOM 747 N N . ASN A 1 95 ? -5.156 -8.648 13.932 1.00 87.69 95 ASN A N 1
ATOM 748 C CA . ASN A 1 95 ? -4.800 -8.449 15.345 1.00 87.69 95 ASN A CA 1
ATOM 749 C C . ASN A 1 95 ? -3.883 -7.227 15.557 1.00 87.69 95 ASN A C 1
ATOM 751 O O . ASN A 1 95 ? -2.822 -7.352 16.170 1.00 87.69 95 ASN A O 1
ATOM 755 N N . ASP A 1 96 ? -4.259 -6.072 14.992 1.00 85.12 96 ASP A N 1
ATOM 756 C CA . ASP A 1 96 ? -3.470 -4.827 15.019 1.00 85.12 96 ASP A CA 1
ATOM 757 C C . ASP A 1 96 ? -2.067 -4.938 14.390 1.00 85.12 96 ASP A C 1
ATOM 759 O O . ASP A 1 96 ? -1.196 -4.102 14.626 1.00 85.12 96 ASP A O 1
ATOM 763 N N . LYS A 1 97 ? -1.830 -5.952 13.551 1.00 85.25 97 LYS A N 1
ATOM 764 C CA . LYS A 1 97 ? -0.588 -6.089 12.786 1.00 85.25 97 LYS A CA 1
ATOM 765 C C . LYS A 1 97 ? -0.853 -5.861 11.301 1.00 85.25 97 LYS A C 1
ATOM 767 O O . LYS A 1 97 ? -1.746 -6.514 10.755 1.00 85.25 97 LYS A O 1
ATOM 772 N N . PRO A 1 98 ? -0.084 -4.984 10.636 1.00 84.06 98 PRO A N 1
ATOM 773 C CA . PRO A 1 98 ? -0.214 -4.776 9.207 1.00 84.06 98 PRO A CA 1
ATOM 774 C C . PRO A 1 98 ? 0.299 -6.003 8.452 1.00 84.06 98 PRO A C 1
ATOM 776 O O . PRO A 1 98 ? 1.400 -6.497 8.699 1.00 84.06 98 PRO A O 1
ATOM 779 N N . VAL A 1 99 ? -0.512 -6.497 7.523 1.00 85.12 99 VAL A N 1
ATOM 780 C CA . VAL A 1 99 ? -0.185 -7.612 6.634 1.00 85.12 99 VAL A CA 1
ATOM 781 C C . VAL A 1 99 ? -0.235 -7.105 5.201 1.00 85.12 99 VAL A C 1
ATOM 783 O O . VAL A 1 99 ? -1.265 -6.604 4.757 1.00 85.12 99 VAL A O 1
ATOM 786 N N . LEU A 1 100 ? 0.878 -7.253 4.481 1.00 84.25 100 LEU A N 1
ATOM 787 C CA . LEU A 1 100 ? 0.988 -6.929 3.061 1.00 84.25 100 LEU A CA 1
ATOM 788 C C . LEU A 1 100 ? 0.813 -8.195 2.217 1.00 84.25 100 LEU A C 1
ATOM 790 O O . LEU A 1 100 ? 1.546 -9.168 2.388 1.00 84.25 100 LEU A O 1
ATOM 794 N N . THR A 1 101 ? -0.095 -8.143 1.247 1.00 85.31 101 THR A N 1
ATOM 795 C CA . THR A 1 101 ? -0.166 -9.093 0.133 1.00 85.31 101 THR A CA 1
ATOM 796 C C . THR A 1 101 ? 0.197 -8.380 -1.164 1.00 85.31 101 THR A C 1
ATOM 798 O O . THR A 1 101 ? -0.406 -7.370 -1.520 1.00 85.31 101 THR A O 1
ATOM 801 N N . LEU A 1 102 ? 1.180 -8.915 -1.886 1.00 84.94 102 LEU A N 1
ATOM 802 C CA . LEU A 1 102 ? 1.613 -8.395 -3.180 1.00 84.94 102 LEU A CA 1
ATOM 803 C C . LEU A 1 102 ? 1.033 -9.245 -4.313 1.00 84.94 102 LEU A C 1
ATOM 805 O O . LEU A 1 102 ? 1.271 -10.451 -4.361 1.00 84.94 102 LEU A O 1
ATOM 809 N N . THR A 1 103 ? 0.357 -8.605 -5.266 1.00 88.19 103 THR A N 1
ATOM 810 C CA . THR A 1 103 ? -0.122 -9.251 -6.497 1.00 88.19 103 THR A CA 1
ATOM 811 C C . THR A 1 103 ? 0.455 -8.547 -7.718 1.00 88.19 103 THR A C 1
ATOM 813 O O . THR A 1 103 ? 0.424 -7.321 -7.788 1.00 88.19 103 THR A O 1
ATOM 816 N N . LYS A 1 104 ? 0.972 -9.313 -8.687 1.00 90.12 104 LYS A N 1
ATOM 817 C CA . LYS A 1 104 ? 1.284 -8.796 -10.023 1.00 90.12 104 LYS A CA 1
ATOM 818 C C . LYS A 1 104 ? 0.004 -8.805 -10.857 1.00 90.12 104 LYS A C 1
ATOM 820 O O . LYS A 1 104 ? -0.568 -9.868 -11.094 1.00 90.12 104 LYS A O 1
ATOM 825 N N . ASP A 1 105 ? -0.426 -7.629 -11.280 1.00 88.44 105 ASP A N 1
ATOM 826 C CA . ASP A 1 105 ? -1.495 -7.457 -12.254 1.00 88.44 105 ASP A CA 1
ATOM 827 C C . ASP A 1 105 ? -0.952 -7.806 -13.659 1.00 88.44 105 ASP A C 1
ATOM 829 O O . ASP A 1 105 ? 0.251 -7.681 -13.905 1.00 88.44 105 ASP A O 1
ATOM 833 N N . LYS A 1 106 ? -1.817 -8.341 -14.536 1.00 75.88 106 LYS A N 1
ATOM 834 C CA . LYS A 1 106 ? -1.444 -8.965 -15.827 1.00 75.88 106 LYS A CA 1
ATOM 835 C C . LYS A 1 106 ? -0.443 -8.159 -16.658 1.00 75.88 106 LYS A C 1
ATOM 837 O O . LYS A 1 106 ? -0.646 -6.935 -16.803 1.00 75.88 106 LYS A O 1
#

Organism: NCBI:txid70996

Radius of gyration: 13.29 Å; chains: 1; bounding box: 34×23×35 Å

pLDDT: mean 80.52, std 16.83, range [39.41, 98.06]